Protein AF-A0A9E4MES0-F1 (afdb_monomer)

Secondary structure (DSSP, 8-state):
-------PPP-----EEEEEEEETTEEEEEEEESTT----EEEEESSSS-EEEEPP--EEEEEEEE---

Radius of gyration: 18.97 Å; Cα contacts (8 Å, |Δi|>4): 113; chains: 1; bounding box: 39×22×56 Å

Nearest PDB structures (foldseek):
  5fok-assembly2_B  TM=9.522E-01  e=4.539E-02  Pseudomonas aeruginosa PAO1
  5fok-assembly1_A  TM=9.527E-01  e=6.487E-02  Pseudomonas aeruginosa PAO1
  5fp1-assembly1_A  TM=9.443E-01  e=9.840E-02  Acinetobacter baumannii
  2w78-assembly2_B  TM=9.019E-01  e=1.584E-01  Pseudomonas aeruginosa PAO1
  6ofr-assembly1_A  TM=6.935E-01  e=4.105E-01  Escherichia coli

Foldseek 3Di:
DPPPPDDWDDDDADKDKDWDDPDVFKIKMKIKTSNVQDWTFDDFDPPPDTDTHIDDGIDIDIDMGGDDD

Solvent-accessible surface area (backbone atoms only — not comparable to full-atom values): 4545 Å² total; per-residue (Å²): 133,84,70,89,82,77,81,75,83,88,82,81,80,48,70,51,73,53,74,46,75,82,48,96,44,35,36,39,33,47,35,28,42,32,64,83,54,61,88,51,62,78,48,72,44,78,90,82,77,70,46,68,46,70,46,76,66,58,43,79,47,81,47,78,47,78,55,89,130

pLDDT: mean 90.23, std 12.25, range [52.19, 98.69]

Structure (mmCIF, N/CA/C/O backbone):
data_AF-A0A9E4MES0-F1
#
_entry.id   AF-A0A9E4MES0-F1
#
loop_
_atom_site.group_PDB
_atom_site.id
_atom_site.type_symbol
_atom_site.label_atom_id
_atom_site.label_alt_id
_atom_site.label_comp_id
_atom_site.label_asym_id
_atom_site.label_entity_id
_atom_site.label_seq_id
_atom_site.pdbx_PDB_ins_code
_atom_site.Cartn_x
_atom_site.Cartn_y
_atom_site.Cartn_z
_atom_site.occupancy
_atom_site.B_iso_or_equiv
_atom_site.auth_seq_id
_atom_site.auth_comp_id
_atom_site.auth_asym_id
_atom_site.auth_atom_id
_atom_site.pdbx_PDB_model_num
ATOM 1 N N . ASP A 1 1 ? 6.036 10.285 -36.012 1.00 52.19 1 ASP A N 1
ATOM 2 C CA . ASP A 1 1 ? 5.686 8.966 -35.453 1.00 52.19 1 ASP A CA 1
ATOM 3 C C . ASP A 1 1 ? 6.898 8.434 -34.699 1.00 52.19 1 ASP A C 1
ATOM 5 O O . ASP A 1 1 ? 7.878 8.022 -35.293 1.00 52.19 1 ASP A O 1
ATOM 9 N N . GLN A 1 2 ? 6.901 8.549 -33.372 1.00 59.38 2 GLN A N 1
ATOM 10 C CA . GLN A 1 2 ? 7.986 7.998 -32.552 1.00 59.38 2 GLN A CA 1
ATOM 11 C C . GLN A 1 2 ? 7.647 6.534 -32.282 1.00 59.38 2 GLN A C 1
ATOM 13 O O . GLN A 1 2 ? 7.019 6.248 -31.271 1.00 59.38 2 GLN A O 1
ATOM 18 N N . GLY A 1 3 ? 7.914 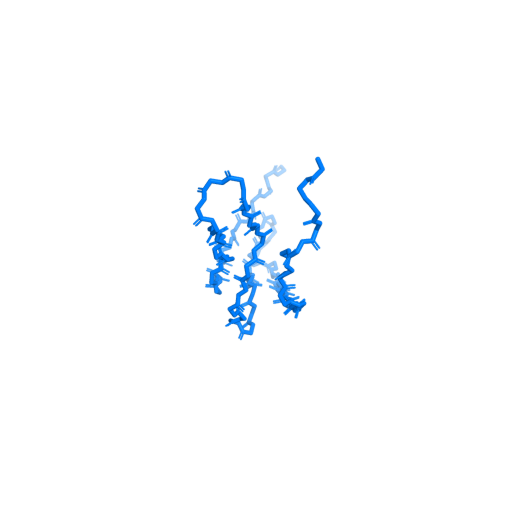5.656 -33.259 1.00 60.56 3 GLY A N 1
ATOM 19 C CA . GLY A 1 3 ? 7.513 4.244 -33.234 1.00 60.56 3 GLY A CA 1
ATOM 20 C C . GLY A 1 3 ? 7.689 3.640 -31.843 1.00 60.56 3 GLY A C 1
ATOM 21 O O . GLY A 1 3 ? 8.744 3.831 -31.257 1.00 60.56 3 GLY A O 1
ATOM 22 N N . ASN A 1 4 ? 6.642 3.004 -31.306 1.00 67.19 4 ASN A N 1
ATOM 23 C CA . ASN A 1 4 ? 6.592 2.403 -29.966 1.00 67.19 4 ASN A CA 1
ATOM 24 C C . ASN A 1 4 ? 7.733 1.382 -29.754 1.00 67.19 4 ASN A C 1
ATOM 26 O O . ASN A 1 4 ? 7.511 0.178 -29.835 1.00 67.19 4 ASN A O 1
ATOM 30 N N . THR A 1 5 ? 8.960 1.848 -29.533 1.00 76.38 5 THR A N 1
ATOM 31 C CA . THR A 1 5 ? 10.169 1.030 -29.348 1.00 76.38 5 THR A CA 1
ATOM 32 C C . THR A 1 5 ? 10.542 0.869 -27.880 1.00 76.38 5 THR A C 1
ATOM 34 O O . THR A 1 5 ? 11.551 0.242 -27.579 1.00 76.38 5 THR A O 1
ATOM 37 N N . PHE A 1 6 ? 9.762 1.460 -26.977 1.00 78.00 6 PHE A N 1
ATOM 38 C CA . PHE A 1 6 ? 9.974 1.404 -25.540 1.00 78.00 6 PHE A CA 1
ATOM 39 C C . PHE A 1 6 ? 8.849 0.61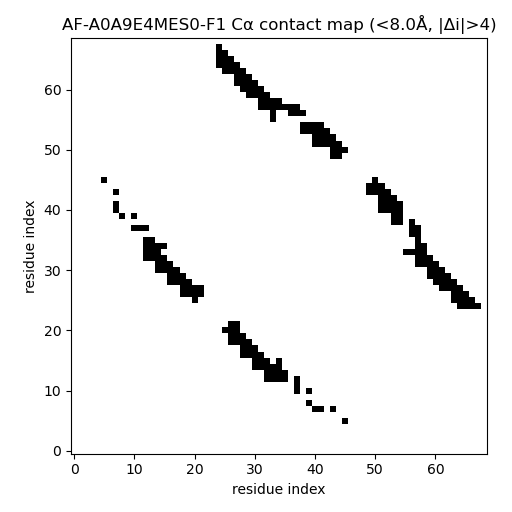8 -24.886 1.00 78.00 6 PHE A C 1
ATOM 41 O O . PHE A 1 6 ? 7.670 0.905 -25.102 1.00 78.00 6 PHE A O 1
ATOM 48 N N . GLU A 1 7 ? 9.242 -0.371 -24.098 1.00 85.44 7 GLU A N 1
ATOM 49 C CA . GLU A 1 7 ? 8.362 -1.265 -23.366 1.00 85.44 7 GLU A CA 1
ATOM 50 C C . GLU A 1 7 ? 8.893 -1.381 -21.939 1.00 85.44 7 GLU A C 1
ATOM 52 O O . GLU A 1 7 ? 10.104 -1.414 -21.715 1.00 85.44 7 GLU A O 1
ATOM 57 N N . LEU A 1 8 ? 7.974 -1.391 -20.980 1.00 87.56 8 LEU A N 1
ATOM 58 C CA . LEU A 1 8 ? 8.275 -1.680 -19.588 1.00 87.56 8 LEU A CA 1
ATOM 59 C C . LEU A 1 8 ? 7.895 -3.129 -19.321 1.00 87.56 8 LEU A C 1
ATOM 61 O O . LEU A 1 8 ? 6.834 -3.574 -19.767 1.00 87.56 8 LEU A O 1
ATOM 65 N N . ASP A 1 9 ? 8.738 -3.837 -18.573 1.00 91.69 9 ASP A N 1
ATOM 66 C CA . ASP A 1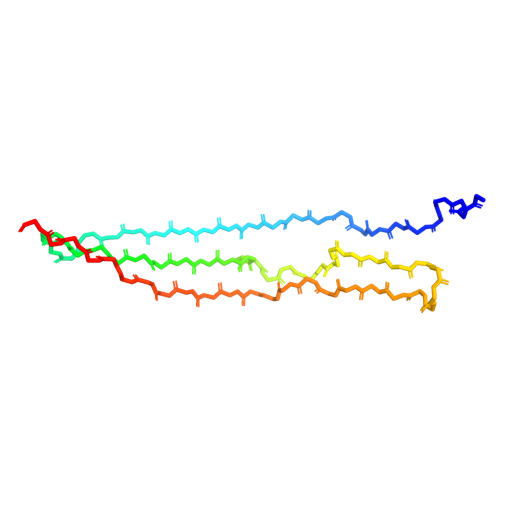 9 ? 8.448 -5.214 -18.197 1.00 91.69 9 ASP A CA 1
ATOM 67 C C . ASP A 1 9 ? 7.113 -5.287 -17.435 1.00 91.69 9 ASP A C 1
ATOM 69 O O . ASP A 1 9 ? 6.843 -4.455 -16.558 1.00 91.69 9 ASP A O 1
ATOM 73 N N . PRO A 1 10 ? 6.247 -6.266 -17.753 1.00 94.56 10 PRO A N 1
ATOM 74 C CA . PRO A 1 10 ? 5.003 -6.444 -17.030 1.00 94.56 10 PRO A CA 1
ATOM 75 C C . PRO A 1 10 ? 5.296 -6.872 -15.591 1.00 94.56 10 PRO A C 1
ATOM 77 O O . PRO A 1 10 ? 6.082 -7.783 -15.344 1.00 94.56 10 PRO A O 1
ATOM 80 N N . TYR A 1 11 ? 4.593 -6.264 -14.643 1.00 96.56 11 TYR A N 1
ATOM 81 C CA . TYR A 1 11 ? 4.741 -6.531 -13.215 1.00 96.56 11 TYR A CA 1
ATOM 82 C C . TYR A 1 11 ? 3.381 -6.808 -12.567 1.00 96.56 11 TYR A C 1
ATOM 84 O O . TYR A 1 11 ? 2.321 -6.504 -13.120 1.00 96.56 11 TYR A O 1
ATOM 92 N N . THR A 1 12 ? 3.394 -7.400 -11.372 1.00 97.81 12 THR A N 1
ATOM 93 C CA . THR A 1 12 ? 2.191 -7.624 -10.558 1.00 97.81 12 THR A CA 1
ATOM 94 C C . THR A 1 12 ? 2.407 -7.057 -9.167 1.00 97.81 12 THR A C 1
ATOM 96 O O . THR A 1 12 ? 3.353 -7.431 -8.484 1.00 97.81 12 THR A O 1
ATOM 99 N N . LEU A 1 13 ? 1.494 -6.195 -8.722 1.00 98.31 13 LEU A N 1
ATOM 100 C CA . LEU A 1 13 ? 1.497 -5.671 -7.359 1.00 98.31 13 LEU A CA 1
ATOM 101 C C . LEU A 1 13 ? 0.419 -6.360 -6.533 1.00 98.31 13 LEU A C 1
ATOM 103 O O . LEU A 1 13 ? -0.720 -6.518 -6.978 1.00 98.31 13 LEU A O 1
ATOM 107 N N . LEU A 1 14 ? 0.786 -6.746 -5.313 1.00 98.62 14 LEU A N 1
ATOM 108 C CA . LEU A 1 14 ? -0.143 -7.255 -4.315 1.00 98.62 14 LEU A CA 1
ATOM 109 C C . LEU A 1 14 ? -0.309 -6.221 -3.205 1.00 98.62 14 LEU A C 1
ATOM 111 O O . LEU A 1 14 ? 0.650 -5.910 -2.502 1.00 98.62 14 LEU A O 1
ATOM 115 N N . ASP A 1 15 ? -1.541 -5.771 -3.006 1.00 98.69 15 ASP A N 1
ATOM 116 C CA . ASP A 1 15 ? -1.921 -4.909 -1.893 1.00 98.69 15 ASP A CA 1
ATOM 117 C C . ASP A 1 15 ? -2.789 -5.692 -0.905 1.00 98.69 15 ASP A C 1
ATOM 119 O O . ASP A 1 15 ? -3.610 -6.529 -1.291 1.00 98.69 15 ASP A O 1
ATOM 123 N N . ALA A 1 16 ? -2.622 -5.417 0.387 1.00 98.62 16 ALA A N 1
ATOM 124 C CA . ALA A 1 16 ? -3.390 -6.068 1.440 1.00 98.62 16 ALA A CA 1
ATOM 125 C C . ALA A 1 16 ? -3.774 -5.081 2.540 1.00 98.62 16 ALA A C 1
ATOM 127 O O . ALA A 1 16 ? -3.023 -4.166 2.875 1.00 98.62 16 ALA A O 1
ATOM 128 N N . ALA A 1 17 ? -4.939 -5.295 3.148 1.00 98.56 17 ALA A N 1
ATOM 129 C CA . ALA A 1 17 ? -5.369 -4.529 4.305 1.00 98.56 17 ALA A CA 1
ATOM 130 C C . ALA A 1 17 ? -6.180 -5.389 5.271 1.00 98.56 17 ALA A C 1
ATOM 132 O O . ALA A 1 17 ? -6.975 -6.237 4.866 1.00 98.56 17 ALA A O 1
ATOM 133 N N . VAL A 1 18 ? -6.008 -5.122 6.562 1.00 98.50 18 VAL A N 1
ATOM 134 C CA . VAL A 1 18 ? -6.799 -5.716 7.637 1.00 98.50 18 VAL A CA 1
ATOM 135 C C . VAL A 1 18 ? -7.350 -4.610 8.524 1.00 98.50 18 VAL A C 1
ATOM 137 O O . VAL A 1 18 ? -6.636 -3.676 8.888 1.00 98.50 18 VAL A O 1
ATOM 140 N N . SER A 1 19 ? -8.630 -4.713 8.881 1.00 98.44 19 SER A N 1
ATOM 141 C CA . SER A 1 19 ? -9.296 -3.727 9.729 1.00 98.44 19 SER A CA 1
ATOM 142 C C . SER A 1 19 ? -9.947 -4.345 10.948 1.00 98.44 19 SER A C 1
ATOM 144 O O . SER A 1 19 ? -10.512 -5.435 10.875 1.00 98.44 19 SER A O 1
ATOM 146 N N . TRP A 1 20 ? -9.909 -3.610 12.056 1.00 97.94 20 TRP A N 1
ATOM 147 C CA . TRP A 1 20 ? -10.386 -4.069 13.355 1.00 97.94 20 TRP A CA 1
ATOM 148 C C . TRP A 1 20 ? -11.138 -2.933 14.045 1.00 97.94 20 TRP A C 1
ATOM 150 O O . TRP A 1 20 ? -10.664 -1.796 14.108 1.00 97.94 20 TRP A O 1
ATOM 160 N N . TRP A 1 21 ? -12.322 -3.240 14.571 1.00 97.31 21 TRP A N 1
ATOM 161 C CA . TRP A 1 21 ? -13.053 -2.331 15.447 1.00 97.31 21 TRP A CA 1
ATOM 162 C C . TRP A 1 21 ? -12.503 -2.478 16.861 1.00 97.31 21 TRP A C 1
ATOM 164 O O . TRP A 1 21 ? -12.640 -3.538 17.466 1.00 97.31 21 TRP A O 1
ATOM 174 N N . VAL A 1 22 ? -11.863 -1.427 17.373 1.00 95.56 22 VAL A N 1
ATOM 175 C CA . VAL A 1 22 ? -11.302 -1.423 18.737 1.00 95.56 22 VAL A CA 1
ATOM 176 C C . VAL A 1 22 ? -12.289 -0.876 19.768 1.00 95.56 22 VAL A C 1
ATOM 178 O O . VAL A 1 22 ? -12.161 -1.156 20.955 1.00 95.56 22 VAL A O 1
ATOM 181 N N . SER A 1 23 ? -13.282 -0.103 19.322 1.00 92.00 23 SER A N 1
ATOM 182 C CA . SER A 1 23 ? -14.402 0.391 20.128 1.00 92.00 23 SER A CA 1
ATOM 183 C C . SER A 1 23 ? -15.560 0.811 19.214 1.00 92.00 23 SER A C 1
ATOM 185 O O . SER A 1 23 ? -15.411 0.872 17.989 1.00 92.00 23 SER A O 1
ATOM 187 N N . ASN A 1 24 ? -16.709 1.152 19.801 1.00 91.38 24 ASN A N 1
ATOM 188 C CA . ASN A 1 24 ? -17.827 1.746 19.076 1.00 91.38 24 ASN A CA 1
ATOM 189 C C . ASN A 1 24 ? -17.391 3.087 18.472 1.00 91.38 24 ASN A C 1
ATOM 191 O O . ASN A 1 24 ? -17.132 4.049 19.189 1.00 91.38 24 ASN A O 1
ATOM 195 N N . GLY A 1 25 ? -17.296 3.134 17.143 1.00 93.38 25 GLY A N 1
ATOM 196 C CA . GLY A 1 25 ? -16.908 4.338 16.413 1.00 93.38 25 GLY A CA 1
ATOM 197 C C . GLY A 1 25 ? -15.405 4.506 16.178 1.00 93.38 25 GLY A C 1
ATOM 198 O O . GLY A 1 25 ? -15.036 5.515 15.589 1.00 93.38 25 GLY A O 1
ATOM 199 N N . ILE A 1 26 ? -14.547 3.548 16.561 1.00 97.06 26 ILE A N 1
ATOM 200 C CA . ILE A 1 26 ? -13.106 3.577 16.237 1.00 97.06 26 ILE A CA 1
ATOM 201 C C . ILE A 1 26 ? -12.711 2.318 15.460 1.00 97.06 26 ILE A C 1
ATOM 203 O O . ILE A 1 26 ? -12.775 1.203 15.986 1.00 97.06 26 ILE A O 1
ATOM 207 N N . ARG A 1 27 ? -12.248 2.508 14.221 1.00 97.81 27 ARG A N 1
ATOM 208 C CA . ARG A 1 27 ? -11.713 1.447 13.355 1.00 97.81 27 ARG A CA 1
ATOM 209 C C . ARG A 1 27 ? -10.233 1.693 13.091 1.00 97.81 27 ARG A C 1
ATOM 211 O O . ARG A 1 27 ? -9.873 2.754 12.591 1.00 97.81 27 ARG A O 1
ATOM 218 N N . LEU A 1 28 ? -9.396 0.702 13.377 1.00 98.38 28 LEU A N 1
ATOM 219 C CA . LEU A 1 28 ? -7.999 0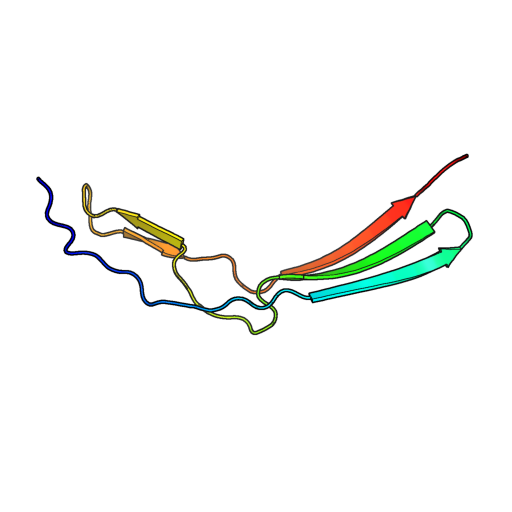.682 12.948 1.00 98.38 28 LEU A CA 1
ATOM 220 C C . LEU A 1 28 ? -7.874 -0.118 11.653 1.00 98.38 28 LEU A C 1
ATOM 222 O O . LEU A 1 28 ? -8.576 -1.115 11.475 1.00 98.38 28 LEU A O 1
ATOM 226 N N . THR A 1 29 ? -6.998 0.315 10.751 1.00 98.69 29 THR A N 1
ATOM 227 C CA . THR A 1 29 ? -6.657 -0.419 9.528 1.00 98.69 29 THR A CA 1
ATOM 228 C C . THR A 1 29 ? -5.153 -0.423 9.335 1.00 98.69 29 THR A C 1
ATOM 230 O O . THR A 1 29 ? -4.546 0.642 9.248 1.00 98.69 29 THR A O 1
ATOM 233 N N . LEU A 1 30 ? -4.575 -1.618 9.246 1.00 98.69 30 LEU A N 1
ATOM 234 C CA . LEU A 1 30 ? -3.205 -1.825 8.795 1.00 98.69 30 LEU A CA 1
ATOM 235 C C . LEU A 1 30 ? -3.256 -2.201 7.314 1.00 98.69 30 LEU A C 1
ATOM 237 O O . LEU A 1 30 ? -3.874 -3.210 6.968 1.00 98.69 30 LEU A O 1
ATOM 241 N N . SER A 1 31 ? -2.635 -1.398 6.456 1.00 98.69 31 SER A N 1
ATOM 242 C CA . SER A 1 31 ? -2.507 -1.664 5.025 1.00 98.69 31 SER A CA 1
ATOM 243 C C . SER A 1 31 ? -1.047 -1.760 4.606 1.00 98.69 31 SER A C 1
ATOM 245 O O . SER A 1 31 ? -0.169 -1.114 5.179 1.00 98.69 31 SER A O 1
ATOM 247 N N . ALA A 1 32 ? -0.805 -2.586 3.599 1.00 98.62 32 ALA A N 1
ATOM 248 C CA . ALA A 1 32 ? 0.460 -2.693 2.906 1.00 98.62 32 ALA A CA 1
ATOM 249 C C . ALA A 1 32 ? 0.214 -2.529 1.404 1.00 98.62 32 ALA A C 1
ATOM 251 O O . ALA A 1 32 ? -0.640 -3.220 0.842 1.00 98.62 32 ALA A O 1
ATOM 252 N N . HIS A 1 33 ? 0.965 -1.622 0.788 1.00 98.56 33 HIS A N 1
ATOM 253 C CA . HIS A 1 33 ? 1.007 -1.432 -0.658 1.00 98.56 33 HIS A CA 1
ATOM 254 C C . HIS A 1 33 ? 2.315 -1.984 -1.195 1.00 98.56 33 HIS A C 1
ATOM 256 O O . HIS A 1 33 ? 3.348 -1.822 -0.536 1.00 98.56 33 HIS A O 1
ATOM 262 N N . ASN A 1 34 ? 2.268 -2.626 -2.363 1.00 98.44 34 ASN A N 1
ATOM 263 C CA . ASN A 1 34 ? 3.401 -3.374 -2.903 1.00 98.44 34 ASN A CA 1
ATOM 264 C C . ASN A 1 34 ? 3.966 -4.352 -1.845 1.00 98.44 34 ASN A C 1
ATOM 266 O O . ASN A 1 34 ? 5.127 -4.294 -1.448 1.00 98.44 34 ASN A O 1
ATOM 270 N N . LEU A 1 35 ? 3.097 -5.219 -1.307 1.00 98.25 35 LEU A N 1
ATOM 271 C CA . LEU A 1 35 ? 3.377 -6.093 -0.159 1.00 98.25 35 LEU A CA 1
ATOM 272 C C . LEU A 1 35 ? 4.610 -6.987 -0.372 1.00 98.25 35 LEU A C 1
ATOM 274 O O . LEU A 1 35 ? 5.330 -7.277 0.588 1.00 98.25 35 LEU A O 1
ATOM 278 N N . LEU A 1 36 ? 4.830 -7.413 -1.617 1.00 98.00 36 LEU A N 1
ATOM 279 C CA . LEU A 1 36 ? 5.942 -8.274 -2.021 1.00 98.00 36 LEU A CA 1
ATOM 280 C C . LEU A 1 36 ? 7.221 -7.497 -2.373 1.00 98.00 36 LEU A C 1
ATOM 282 O O . LEU A 1 36 ? 8.234 -8.138 -2.621 1.00 98.00 36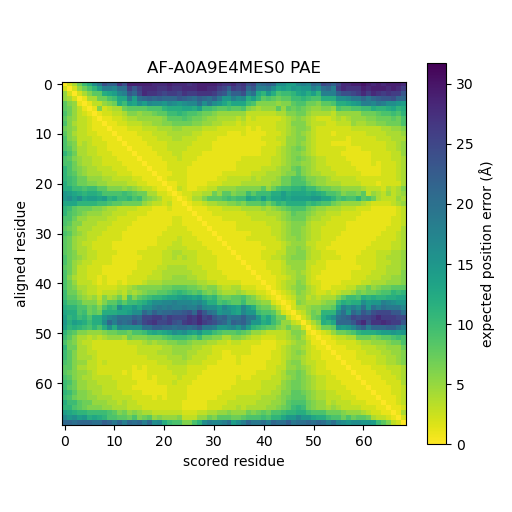 LEU A O 1
ATOM 286 N N . ASP A 1 37 ? 7.190 -6.161 -2.299 1.00 98.06 37 ASP A N 1
ATOM 287 C CA . ASP A 1 37 ? 8.326 -5.269 -2.569 1.00 98.06 37 ASP A CA 1
ATOM 288 C C . ASP A 1 37 ? 8.878 -5.416 -3.999 1.00 98.06 37 ASP A C 1
ATOM 290 O O . ASP A 1 37 ? 10.083 -5.487 -4.212 1.00 98.06 37 ASP A O 1
ATOM 294 N N . GLU A 1 38 ? 7.972 -5.493 -4.978 1.00 98.31 38 GLU A N 1
ATOM 295 C CA . GLU A 1 38 ? 8.306 -5.570 -6.401 1.00 98.31 38 GLU A CA 1
ATOM 296 C C . GLU A 1 38 ? 8.974 -4.267 -6.859 1.00 98.31 38 GLU A C 1
ATOM 298 O O . GLU A 1 38 ? 8.449 -3.174 -6.615 1.00 98.31 38 GLU A O 1
ATOM 303 N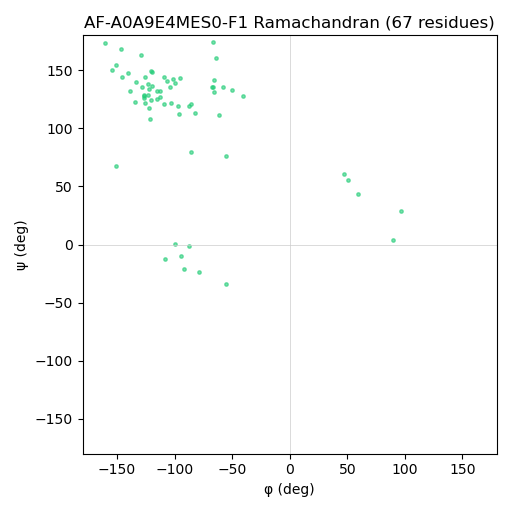 N . GLU A 1 39 ? 10.106 -4.375 -7.551 1.00 97.81 39 GLU A N 1
ATOM 304 C CA . GLU A 1 39 ? 10.729 -3.254 -8.254 1.00 97.81 39 GLU A CA 1
ATOM 305 C C . GLU A 1 39 ? 10.102 -3.133 -9.644 1.00 97.81 39 GLU A C 1
ATOM 307 O O . GLU A 1 39 ? 10.139 -4.067 -10.439 1.00 97.81 39 GLU A O 1
ATOM 312 N N . TYR A 1 40 ? 9.510 -1.981 -9.950 1.00 96.12 40 TYR A N 1
ATOM 313 C CA . TYR A 1 40 ? 8.826 -1.760 -11.222 1.00 96.12 40 TYR A CA 1
ATOM 314 C C . TYR A 1 40 ? 8.968 -0.313 -11.680 1.00 96.12 40 TYR A C 1
ATOM 316 O O . TYR A 1 40 ? 9.355 0.565 -10.908 1.00 96.12 40 TYR A O 1
ATOM 324 N N . TYR A 1 41 ? 8.602 -0.058 -12.932 1.00 94.38 41 TYR A N 1
ATOM 325 C CA . TYR A 1 41 ? 8.499 1.278 -13.506 1.00 94.38 41 TYR A CA 1
ATOM 326 C C . TYR A 1 41 ? 7.057 1.503 -13.948 1.00 94.38 41 TYR A C 1
ATOM 328 O O . TYR A 1 41 ? 6.434 0.612 -14.521 1.00 94.38 41 TYR A O 1
ATOM 336 N N . TRP A 1 42 ? 6.505 2.678 -13.657 1.00 90.06 42 TRP A N 1
ATOM 337 C CA . TRP A 1 42 ? 5.092 2.981 -13.938 1.00 90.06 42 TRP A CA 1
ATOM 338 C C . TRP A 1 42 ? 4.912 3.964 -15.097 1.00 90.06 42 TRP A C 1
ATOM 340 O O . TRP A 1 42 ? 3.800 4.144 -15.595 1.00 90.06 42 TRP A O 1
ATOM 350 N N . ASN A 1 43 ? 6.001 4.606 -15.516 1.00 87.62 43 ASN A N 1
ATOM 351 C CA . ASN A 1 43 ? 6.035 5.547 -16.621 1.00 87.62 43 ASN A CA 1
ATOM 352 C C . ASN A 1 43 ? 7.425 5.532 -17.267 1.00 87.62 43 ASN A C 1
ATOM 354 O O . ASN A 1 43 ? 8.420 5.222 -16.610 1.00 87.62 43 ASN A O 1
ATOM 358 N N . GLY A 1 44 ? 7.493 5.889 -18.543 1.00 84.06 44 GLY A N 1
ATOM 359 C CA . GLY A 1 44 ? 8.746 6.173 -19.218 1.00 84.06 44 GLY A CA 1
ATOM 360 C C . GLY A 1 44 ? 8.551 7.117 -20.396 1.00 84.06 44 GLY A C 1
ATOM 361 O O . GLY A 1 44 ? 7.488 7.152 -21.017 1.00 84.06 44 GLY A O 1
ATOM 362 N N . ASP A 1 45 ? 9.584 7.904 -20.681 1.00 77.00 45 ASP A N 1
ATOM 363 C CA . ASP A 1 45 ? 9.595 8.906 -21.742 1.00 77.00 45 ASP A CA 1
ATOM 364 C C . ASP A 1 45 ? 10.787 8.679 -22.677 1.00 77.00 45 ASP A C 1
ATOM 366 O O . ASP A 1 45 ? 11.952 8.705 -22.272 1.00 77.00 45 ASP A O 1
ATOM 370 N N . THR A 1 46 ? 10.483 8.487 -23.959 1.00 71.25 46 THR A N 1
ATOM 371 C CA . THR A 1 46 ? 11.462 8.335 -25.043 1.00 71.25 46 THR A CA 1
ATOM 372 C C . THR A 1 46 ? 11.768 9.648 -25.760 1.00 71.25 46 THR A C 1
ATOM 374 O O . THR A 1 46 ? 12.711 9.721 -26.545 1.00 71.25 46 THR A O 1
ATOM 377 N N . SER A 1 47 ? 11.005 10.712 -25.498 1.00 68.44 47 SER A N 1
ATOM 378 C CA . SER A 1 47 ? 11.086 11.973 -26.235 1.00 68.44 47 SER A CA 1
ATOM 379 C C . SER A 1 47 ? 12.260 12.860 -25.805 1.00 68.44 47 SER A C 1
ATOM 381 O O . SER A 1 47 ? 12.704 13.704 -26.593 1.00 68.44 47 SER A O 1
ATOM 383 N N . ARG A 1 48 ? 12.779 12.690 -24.576 1.00 57.50 48 ARG A N 1
ATOM 384 C CA . ARG A 1 48 ? 13.847 13.524 -23.991 1.00 57.50 48 ARG A CA 1
ATOM 385 C C . ARG A 1 48 ? 14.725 12.782 -22.967 1.00 57.50 48 ARG A C 1
ATOM 387 O O . ARG A 1 48 ? 14.762 13.178 -21.808 1.00 57.50 48 ARG A O 1
ATOM 394 N N . ALA A 1 49 ? 15.511 11.811 -23.443 1.00 60.19 49 ALA A N 1
ATOM 395 C CA . ALA A 1 49 ? 16.601 11.121 -22.721 1.00 60.19 49 ALA A CA 1
ATOM 396 C C . ALA A 1 49 ? 16.292 9.763 -22.059 1.00 60.19 49 ALA A C 1
ATOM 398 O O . ALA A 1 49 ? 16.989 9.406 -21.115 1.00 60.19 49 ALA A O 1
ATOM 399 N N . GLU A 1 50 ? 15.334 8.993 -22.591 1.00 71.19 50 GLU A N 1
ATOM 400 C CA . GLU A 1 50 ? 15.086 7.590 -22.196 1.00 71.19 50 GLU A CA 1
ATOM 401 C C . GLU A 1 50 ? 15.055 7.408 -20.670 1.00 71.19 50 GLU A C 1
ATOM 403 O O . GLU A 1 50 ? 15.878 6.713 -20.075 1.00 71.19 50 GLU A O 1
ATOM 408 N N . SER A 1 51 ? 14.117 8.093 -20.019 1.00 79.69 51 SER A N 1
ATOM 409 C CA . SER A 1 51 ? 13.932 8.002 -18.572 1.00 79.69 51 SER A CA 1
ATOM 410 C C . SER A 1 51 ? 12.752 7.103 -18.236 1.00 79.69 51 SER A C 1
ATOM 412 O O . SER A 1 51 ? 11.719 7.176 -18.901 1.00 79.69 51 SER A O 1
ATOM 414 N N . ALA A 1 52 ? 12.879 6.321 -17.167 1.00 88.56 52 ALA A N 1
ATOM 415 C CA . ALA A 1 52 ? 11.786 5.560 -16.579 1.00 88.56 52 ALA A CA 1
ATOM 416 C C . ALA A 1 52 ? 11.610 5.969 -15.114 1.00 88.56 52 ALA A C 1
ATOM 418 O O . ALA A 1 52 ? 12.588 6.058 -14.368 1.00 88.56 52 ALA A O 1
ATOM 419 N N . ASP A 1 53 ? 10.366 6.213 -14.709 1.00 91.38 53 ASP A N 1
ATOM 420 C CA . ASP A 1 53 ? 10.046 6.587 -13.337 1.00 91.38 53 ASP A CA 1
ATOM 421 C C . ASP A 1 53 ? 9.828 5.320 -12.503 1.00 91.38 53 ASP A C 1
ATOM 423 O O . ASP A 1 53 ? 8.913 4.537 -12.806 1.00 91.38 53 ASP A O 1
ATOM 427 N N . PRO A 1 54 ? 10.639 5.092 -11.453 1.00 95.50 54 PRO A N 1
ATOM 428 C CA . PRO A 1 54 ? 10.458 3.936 -10.596 1.00 95.50 54 PRO A CA 1
ATOM 429 C C . PRO A 1 54 ? 9.130 4.043 -9.846 1.00 95.50 54 PRO A C 1
ATOM 431 O O . PRO A 1 54 ? 8.700 5.115 -9.406 1.00 95.50 54 PRO A O 1
ATOM 434 N N . GLY A 1 55 ? 8.471 2.900 -9.713 1.00 96.12 55 GLY A N 1
ATOM 435 C CA . GLY A 1 55 ? 7.310 2.715 -8.867 1.00 96.12 55 GLY A CA 1
ATOM 436 C C . GLY A 1 55 ? 7.648 2.909 -7.393 1.00 96.12 55 GLY A C 1
ATOM 437 O O . GLY A 1 55 ? 8.803 2.831 -6.970 1.00 96.12 55 GLY A O 1
ATOM 438 N N . ALA A 1 56 ? 6.625 3.168 -6.581 1.00 97.44 56 ALA A N 1
ATOM 439 C CA . ALA A 1 56 ? 6.840 3.308 -5.150 1.00 97.44 56 ALA A CA 1
ATOM 440 C C . ALA A 1 56 ? 7.248 1.954 -4.524 1.00 97.44 56 ALA A C 1
ATOM 442 O O . ALA A 1 56 ? 6.596 0.940 -4.810 1.00 97.44 56 ALA A O 1
ATOM 443 N N . PRO A 1 57 ? 8.267 1.931 -3.640 1.00 97.94 57 PRO A N 1
ATOM 444 C CA . PRO A 1 57 ? 8.640 0.721 -2.905 1.00 97.94 57 PRO A CA 1
ATOM 445 C C . PRO A 1 57 ? 7.530 0.330 -1.921 1.00 97.94 57 PRO A C 1
ATOM 447 O O . PRO A 1 57 ? 6.566 1.083 -1.738 1.00 97.94 57 PRO A O 1
ATOM 450 N N . ARG A 1 58 ? 7.661 -0.822 -1.251 1.00 98.44 58 ARG A N 1
ATOM 451 C CA . ARG A 1 58 ? 6.689 -1.263 -0.240 1.00 98.44 58 ARG A CA 1
ATOM 452 C C . ARG A 1 58 ? 6.390 -0.182 0.798 1.00 98.44 58 ARG A C 1
ATOM 454 O O . ARG A 1 58 ? 7.289 0.388 1.417 1.00 98.44 58 ARG A O 1
ATOM 461 N N . GLN A 1 59 ? 5.103 0.023 1.065 1.00 98.62 59 GLN A N 1
ATOM 462 C CA . GLN A 1 59 ? 4.623 0.946 2.094 1.00 98.62 59 GLN A CA 1
ATOM 463 C C . GLN A 1 59 ? 3.744 0.210 3.091 1.00 98.62 59 GLN A C 1
ATOM 465 O O . GLN A 1 59 ? 2.892 -0.582 2.700 1.00 98.62 59 GLN A O 1
ATOM 470 N N . VAL A 1 60 ? 3.918 0.509 4.377 1.00 98.50 60 VAL A N 1
ATOM 471 C CA . VAL A 1 60 ? 3.068 -0.002 5.457 1.00 98.50 60 VAL A CA 1
ATOM 472 C C . VAL A 1 60 ? 2.446 1.184 6.176 1.00 98.50 60 VAL A C 1
ATOM 474 O O . VAL A 1 60 ? 3.158 2.066 6.655 1.00 98.50 60 VAL A O 1
ATOM 477 N N . LEU A 1 61 ? 1.118 1.204 6.258 1.00 98.56 61 LEU A N 1
ATOM 478 C CA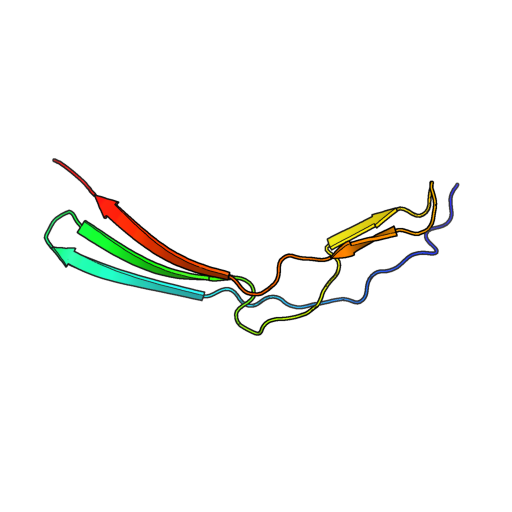 . LEU A 1 61 ? 0.353 2.298 6.840 1.00 98.56 61 LEU A CA 1
ATOM 479 C C . LEU A 1 61 ? -0.601 1.772 7.911 1.00 98.56 61 LEU A C 1
ATOM 481 O O . LEU A 1 61 ? -1.406 0.876 7.667 1.00 98.56 61 LEU A O 1
ATOM 485 N N . LEU A 1 62 ? -0.545 2.378 9.095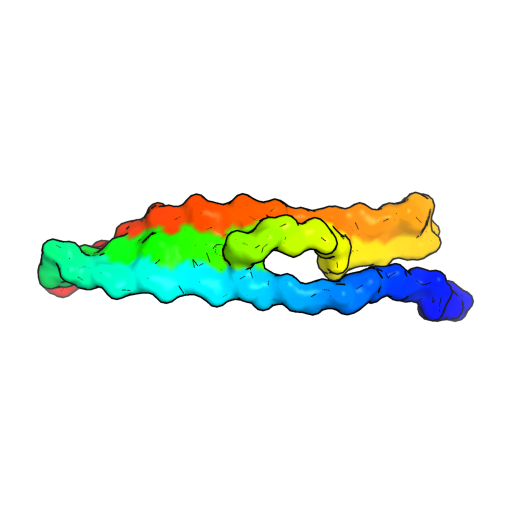 1.00 98.44 62 LEU A N 1
ATOM 486 C CA . LEU A 1 62 ? -1.562 2.217 10.127 1.00 98.44 62 LEU A CA 1
ATOM 487 C C . LEU A 1 62 ? -2.440 3.469 10.146 1.00 98.44 62 LEU A C 1
ATOM 489 O O . LEU A 1 62 ? -1.948 4.573 10.370 1.00 98.44 62 LEU A O 1
ATOM 493 N N . SER A 1 63 ? -3.741 3.294 9.937 1.00 98.44 63 SER A N 1
ATOM 494 C CA . SER A 1 63 ? -4.728 4.374 9.982 1.00 98.44 63 SER A CA 1
ATOM 495 C C . SER A 1 63 ? -5.790 4.120 11.051 1.00 98.44 63 SER A C 1
ATOM 497 O O . SER A 1 63 ? -6.129 2.976 11.359 1.00 98.44 63 SER A O 1
ATOM 499 N N . ALA A 1 64 ? -6.322 5.206 11.614 1.00 97.56 64 ALA A N 1
ATOM 500 C CA . ALA A 1 64 ? -7.431 5.193 12.560 1.00 97.56 64 ALA A CA 1
ATOM 501 C C . ALA A 1 64 ? -8.575 6.059 12.021 1.00 97.56 64 ALA A C 1
ATOM 503 O O . ALA A 1 64 ? -8.368 7.212 11.647 1.00 97.56 64 ALA A O 1
ATOM 504 N N . SER A 1 65 ? -9.785 5.509 11.983 1.00 97.31 65 SER A N 1
ATOM 505 C CA . SER A 1 65 ? -11.003 6.217 11.587 1.00 97.31 65 SER A CA 1
ATOM 506 C C . SER A 1 65 ? -11.933 6.364 12.783 1.00 97.31 65 SER A C 1
ATOM 508 O O . SER A 1 65 ? -12.210 5.382 13.474 1.00 97.31 65 SER A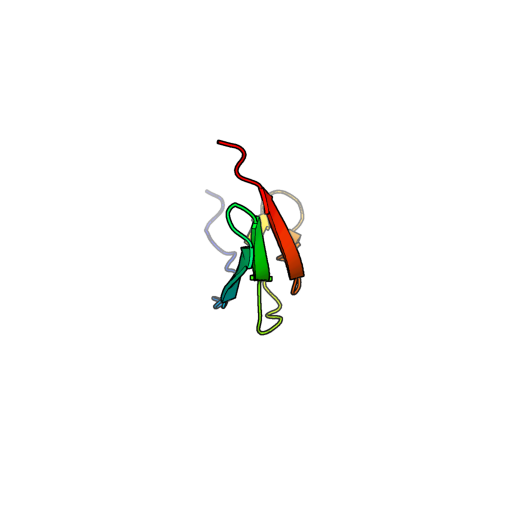 O 1
ATOM 510 N N . PHE A 1 66 ? -12.437 7.581 12.988 1.00 96.50 66 PHE A N 1
ATOM 511 C CA . PHE A 1 66 ? -13.333 7.935 14.085 1.00 96.50 66 PHE A CA 1
ATOM 512 C C . PHE A 1 66 ? -14.707 8.333 13.537 1.00 96.50 66 PHE A C 1
ATOM 514 O O . PHE A 1 66 ? -14.801 9.133 12.610 1.00 96.50 66 PHE A O 1
ATOM 521 N N . SER A 1 67 ? -15.773 7.784 14.116 1.00 94.81 67 SER A N 1
ATOM 522 C CA . SER A 1 67 ? -17.164 8.116 13.807 1.00 94.81 67 SER A CA 1
ATOM 523 C C . SER A 1 67 ? -17.852 8.610 15.072 1.00 94.81 67 SER A C 1
ATOM 525 O O . SER A 1 67 ? -18.178 7.815 15.952 1.00 94.81 67 SER A O 1
ATOM 527 N N . PHE A 1 68 ? -18.125 9.910 15.124 1.00 88.38 68 PHE A N 1
ATOM 528 C CA . PHE A 1 68 ? -18.886 10.543 16.195 1.00 88.38 68 PHE A CA 1
ATOM 529 C C . PHE A 1 68 ? -20.341 10.654 15.733 1.00 88.38 68 PHE A C 1
ATOM 531 O O . PHE A 1 68 ? -20.623 11.336 14.749 1.00 88.38 68 PHE A O 1
ATOM 538 N N . ARG A 1 69 ? -21.239 9.911 16.379 1.00 75.62 69 ARG A N 1
ATOM 539 C CA . ARG A 1 69 ? -22.688 10.094 16.242 1.00 75.62 69 ARG A CA 1
ATOM 540 C C . ARG A 1 69 ? -23.206 10.861 17.443 1.00 75.62 69 ARG A C 1
ATOM 542 O O . ARG A 1 69 ? -22.660 10.613 18.541 1.00 75.62 69 ARG A O 1
#

Sequence (69 aa):
DQGNTFELDPYTLLDAAVSWWVSNGIRLTLSAHNLLDEEYYWNGDTSRAESADPGAPRQVLLSASFSFR

Mean predicted aligned error: 5.93 Å